Protein AF-A0A4Q5PZG8-F1 (afdb_monomer)

Foldseek 3Di:
DDVQVLVVVCLVCLLVVVNVVNPPQDQQKWKQDPPRDIATDVRVSLQSNLVCVQFVNKDKDWPDWDDDPFKIKTFIKIKGFRHQWRDDPPPDTGGGPRHIDTGHGDIMIIGHDDPPPPD

Secondary structure (DSSP, 8-state):
--HHHHHHHHHHHHHHT-GGG-TT--TTEEEEETTTEEE-HHHHHHHHHHHHHH-TT-EEEEEEEEEETTEEEEEEEEEEE--S-EEETTTEEE----PEEEEEEEEEEEEE-------

Solvent-accessible surface area (backbone atoms only — not comparable to full-atom values): 6788 Å² total; per-residue (Å²): 130,59,69,69,58,49,54,55,51,49,54,50,20,40,56,68,68,48,58,91,75,58,90,75,65,49,90,51,34,32,42,44,46,94,89,80,48,71,30,45,43,68,56,40,53,53,48,42,51,34,53,32,63,11,15,79,64,38,45,77,46,76,82,45,77,48,76,57,93,50,35,36,43,34,28,38,25,41,37,31,37,33,67,33,56,37,68,42,90,99,78,49,76,45,78,47,74,66,45,77,47,73,48,68,74,41,81,35,44,38,38,50,65,76,82,78,78,82,126

pLDDT: mean 77.55, std 14.1, range [35.59, 93.25]

Mean predicted aligned error: 7.86 Å

Radius of gyration: 14.7 Å; Cα contacts (8 Å, |Δi|>4): 214; chains: 1; bounding box: 50×28×34 Å

Sequence (119 aa):
MDKKQIVSNFLKAVESGQLTSVKYLDDNFTMSLPGSIRLGDVQLITFSQMVRASIPDLSFKISEISENGDKVTASISLSGTYQNDFMMPGYLSLEATGQPINIPASSFDFLFLLNISIT

Structure (mmCIF, N/CA/C/O backbone):
data_AF-A0A4Q5PZG8-F1
#
_entry.id   AF-A0A4Q5PZG8-F1
#
loop_
_atom_site.group_PDB
_atom_site.id
_atom_site.type_symbol
_atom_site.label_atom_id
_atom_site.label_alt_id
_atom_site.label_comp_id
_atom_site.label_asym_id
_atom_site.label_entity_id
_atom_site.label_seq_id
_atom_site.pdbx_PDB_ins_code
_atom_site.Cartn_x
_atom_site.Cartn_y
_atom_site.Cartn_z
_atom_site.occupancy
_atom_site.B_iso_or_equiv
_atom_site.auth_seq_id
_atom_site.auth_comp_id
_atom_site.auth_asym_id
_atom_site.auth_atom_id
_atom_site.pdbx_PDB_model_num
ATOM 1 N N . MET A 1 1 ? -14.462 -7.948 13.167 1.00 59.59 1 MET A N 1
ATOM 2 C CA . MET A 1 1 ? -13.010 -7.665 13.237 1.00 59.59 1 MET A CA 1
ATOM 3 C C . MET A 1 1 ? -12.847 -6.154 13.321 1.00 59.59 1 MET A C 1
ATOM 5 O O . MET A 1 1 ? -13.688 -5.468 12.759 1.00 59.59 1 MET A O 1
ATOM 9 N N . ASP A 1 2 ? -11.855 -5.642 14.048 1.00 82.12 2 ASP A N 1
ATOM 10 C CA . ASP A 1 2 ? -11.605 -4.193 14.164 1.00 82.12 2 ASP A CA 1
ATOM 11 C C . ASP A 1 2 ? -11.287 -3.574 12.784 1.00 82.12 2 ASP A C 1
ATOM 13 O O . ASP A 1 2 ? -10.492 -4.148 12.031 1.00 82.12 2 ASP A O 1
ATOM 17 N N . LYS A 1 3 ? -11.913 -2.443 12.416 1.00 79.81 3 LYS A N 1
ATOM 18 C CA . LYS A 1 3 ? -11.787 -1.864 11.058 1.00 79.81 3 LYS A CA 1
ATOM 19 C C . LYS A 1 3 ? -10.362 -1.379 10.786 1.00 79.81 3 LYS A C 1
ATOM 21 O O . LYS A 1 3 ? -9.841 -1.551 9.683 1.00 79.81 3 LYS A O 1
ATOM 26 N N . LYS A 1 4 ? -9.676 -0.870 11.811 1.00 84.19 4 LYS A N 1
ATOM 27 C CA . LYS A 1 4 ? -8.255 -0.491 11.727 1.00 84.19 4 LYS A CA 1
ATOM 28 C C . LYS A 1 4 ? -7.350 -1.707 11.519 1.00 84.19 4 LYS A C 1
ATOM 30 O O . LYS A 1 4 ? -6.402 -1.644 10.729 1.00 84.19 4 LYS A O 1
ATOM 35 N N . GLN A 1 5 ? -7.667 -2.834 12.161 1.00 82.88 5 GLN A N 1
ATOM 36 C CA . GLN A 1 5 ? -6.989 -4.108 11.911 1.00 82.88 5 GLN A CA 1
ATOM 37 C C . GLN A 1 5 ? -7.209 -4.606 10.474 1.00 82.88 5 GLN A C 1
ATOM 39 O O . GLN A 1 5 ? -6.267 -5.126 9.876 1.00 82.88 5 GLN A O 1
ATOM 44 N N . ILE A 1 6 ? -8.404 -4.418 9.895 1.00 80.50 6 ILE A N 1
ATOM 45 C CA . ILE A 1 6 ? -8.673 -4.743 8.482 1.00 80.50 6 ILE A CA 1
ATOM 46 C C . ILE A 1 6 ? -7.745 -3.943 7.562 1.00 80.50 6 ILE A C 1
ATOM 48 O O . ILE A 1 6 ? -7.035 -4.546 6.759 1.00 80.50 6 ILE A O 1
ATOM 52 N N . VAL A 1 7 ? -7.688 -2.616 7.714 1.00 82.12 7 VAL A N 1
ATOM 53 C CA . VAL A 1 7 ? -6.827 -1.749 6.884 1.00 82.12 7 VAL A CA 1
ATOM 54 C C . VAL A 1 7 ? -5.349 -2.113 7.039 1.00 82.12 7 VAL A C 1
ATOM 56 O O . VAL A 1 7 ? -4.628 -2.238 6.051 1.00 82.12 7 VAL A O 1
ATOM 59 N N . SER A 1 8 ? -4.895 -2.364 8.267 1.00 84.56 8 SER A N 1
ATOM 60 C CA . SER A 1 8 ? -3.504 -2.759 8.525 1.00 84.56 8 SER A CA 1
ATOM 61 C C . SER A 1 8 ? -3.156 -4.109 7.889 1.00 84.56 8 SER A C 1
ATOM 63 O O . SER A 1 8 ? -2.072 -4.274 7.330 1.00 84.56 8 SER A O 1
ATOM 65 N N . ASN A 1 9 ? -4.069 -5.081 7.952 1.00 84.50 9 ASN A N 1
ATOM 66 C CA . ASN A 1 9 ? -3.883 -6.389 7.326 1.00 84.50 9 ASN A CA 1
ATOM 67 C C . ASN A 1 9 ? -3.921 -6.296 5.798 1.00 84.50 9 ASN A C 1
ATOM 69 O O . ASN A 1 9 ? -3.134 -6.970 5.140 1.00 84.50 9 ASN A O 1
ATOM 73 N N . PHE A 1 10 ? -4.790 -5.449 5.241 1.00 82.00 10 PHE A N 1
ATOM 74 C CA . PHE A 1 10 ? -4.844 -5.182 3.807 1.00 82.00 10 PHE A CA 1
ATOM 75 C C . PHE A 1 10 ? -3.505 -4.638 3.301 1.00 82.00 10 PHE A C 1
ATOM 77 O O . PHE A 1 10 ? -2.921 -5.228 2.400 1.00 82.00 10 PHE A O 1
ATOM 84 N N . LEU A 1 11 ? -2.953 -3.594 3.928 1.00 84.69 11 LEU A N 1
ATOM 85 C CA . LEU A 1 11 ? -1.668 -3.017 3.508 1.00 84.69 11 LEU A CA 1
ATOM 86 C C . LEU A 1 11 ? -0.520 -4.032 3.581 1.00 84.69 11 LEU A C 1
ATOM 88 O O . LEU A 1 11 ? 0.277 -4.126 2.650 1.00 84.69 11 LEU A O 1
ATOM 92 N N . LYS A 1 12 ? -0.483 -4.863 4.630 1.00 86.81 12 LYS A N 1
ATOM 93 C CA . LYS A 1 12 ? 0.480 -5.974 4.737 1.00 86.81 12 LYS A CA 1
ATOM 94 C C . LYS A 1 12 ? 0.285 -7.035 3.656 1.00 86.81 12 LYS A C 1
ATOM 96 O O . LYS A 1 12 ? 1.256 -7.629 3.192 1.00 86.81 12 LYS A O 1
ATOM 101 N N . ALA A 1 13 ? -0.953 -7.303 3.251 1.00 84.31 13 ALA A N 1
ATOM 102 C CA . ALA A 1 13 ? -1.240 -8.226 2.160 1.00 84.31 13 ALA A CA 1
ATOM 103 C C . ALA A 1 13 ? -0.771 -7.667 0.809 1.00 84.31 13 ALA A C 1
ATOM 105 O O . ALA A 1 13 ? -0.193 -8.415 0.022 1.00 84.31 13 ALA A O 1
ATOM 106 N N . VAL A 1 14 ? -0.939 -6.359 0.566 1.00 84.94 14 VAL A N 1
ATOM 107 C CA . VAL A 1 14 ? -0.369 -5.681 -0.614 1.00 84.94 14 VAL A CA 1
ATOM 108 C C . VAL A 1 14 ? 1.156 -5.802 -0.600 1.00 84.94 14 VAL A C 1
ATOM 110 O O . VAL A 1 14 ? 1.750 -6.240 -1.582 1.00 84.94 14 VAL A O 1
ATOM 113 N N . GLU A 1 15 ? 1.786 -5.469 0.528 1.00 85.94 15 GLU A N 1
ATOM 114 C CA . GLU A 1 15 ? 3.242 -5.524 0.704 1.00 85.94 15 GLU A CA 1
ATOM 115 C C . GLU A 1 15 ? 3.801 -6.942 0.543 1.00 85.94 15 GLU A C 1
ATOM 117 O O . GLU A 1 15 ? 4.861 -7.130 -0.033 1.00 85.94 15 GLU A O 1
ATOM 122 N N . SER A 1 16 ? 3.090 -7.971 0.996 1.00 84.25 16 SER A N 1
ATOM 123 C CA . SER A 1 16 ? 3.527 -9.368 0.846 1.00 84.25 16 SER A CA 1
ATOM 124 C C . SER A 1 16 ? 3.128 -10.006 -0.488 1.00 84.25 16 SER A C 1
ATOM 126 O O . SER A 1 16 ? 3.516 -11.143 -0.757 1.00 84.25 16 SER A O 1
ATOM 128 N N . GLY A 1 17 ? 2.343 -9.315 -1.322 1.00 80.31 17 GLY A N 1
ATOM 129 C CA . GLY A 1 17 ? 1.759 -9.870 -2.548 1.00 80.31 17 GLY A CA 1
ATOM 130 C C . GLY A 1 17 ? 0.687 -10.944 -2.307 1.00 80.31 17 GLY A C 1
ATOM 131 O O . GLY A 1 17 ? 0.226 -11.575 -3.255 1.00 80.31 1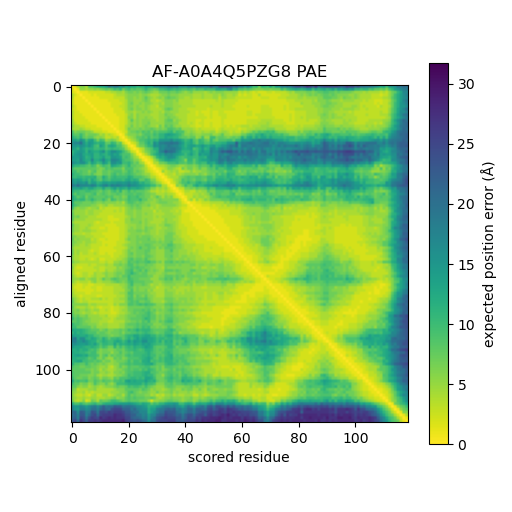7 GLY A O 1
ATOM 132 N N . GLN A 1 18 ? 0.257 -11.157 -1.061 1.00 77.44 18 GLN A N 1
ATOM 133 C CA . GLN A 1 18 ? -0.723 -12.179 -0.675 1.00 77.44 18 GLN A CA 1
ATOM 134 C C . GLN A 1 18 ? -2.146 -11.605 -0.639 1.00 77.44 18 GLN A C 1
ATOM 136 O O . GLN A 1 18 ? -2.862 -11.736 0.347 1.00 77.44 18 GLN A O 1
ATOM 141 N N . LEU A 1 19 ? -2.574 -10.941 -1.713 1.00 69.88 19 LEU A N 1
ATOM 142 C CA . LEU A 1 19 ? -3.872 -10.251 -1.751 1.00 69.88 19 LEU A CA 1
ATOM 143 C C . LEU A 1 19 ? -5.079 -11.200 -1.829 1.00 69.88 19 LEU A C 1
ATOM 145 O O . LEU A 1 19 ? -6.169 -10.846 -1.394 1.00 69.88 19 LEU A O 1
ATOM 149 N N . THR A 1 20 ? -4.886 -12.427 -2.319 1.00 57.78 20 THR A N 1
ATOM 150 C CA . THR A 1 20 ? -5.945 -13.445 -2.456 1.00 57.78 20 THR A CA 1
ATOM 151 C C . THR A 1 20 ? -6.404 -14.050 -1.126 1.00 57.78 20 THR A C 1
ATOM 153 O O . THR A 1 20 ? -7.446 -14.699 -1.079 1.00 57.78 20 THR A O 1
ATOM 156 N N . SER A 1 21 ? -5.656 -13.849 -0.036 1.00 50.66 21 SER A N 1
ATOM 157 C CA . SER A 1 21 ? -5.986 -14.371 1.299 1.00 50.66 21 SER A CA 1
ATOM 158 C C . SER A 1 21 ? -6.823 -13.400 2.145 1.00 50.66 21 SER A C 1
ATOM 160 O O . SER A 1 21 ? -7.278 -13.747 3.239 1.00 50.66 21 SER A O 1
ATOM 162 N N . VAL A 1 22 ? -7.078 -12.193 1.637 1.00 55.38 22 VAL A N 1
ATOM 163 C CA . VAL A 1 22 ? -7.816 -11.133 2.329 1.00 55.38 22 VAL A CA 1
ATOM 164 C C . VAL A 1 22 ? -9.318 -11.326 2.102 1.00 55.38 22 VAL A C 1
ATOM 166 O O . VAL A 1 22 ? -9.936 -10.656 1.285 1.00 55.38 22 VAL A O 1
ATOM 169 N N . LYS A 1 23 ? -9.943 -12.202 2.893 1.00 54.12 23 LYS A N 1
ATOM 170 C CA . LYS A 1 23 ? -11.411 -12.371 3.004 1.00 54.12 23 LYS A CA 1
ATOM 171 C C . LYS A 1 23 ? -12.159 -11.134 3.565 1.00 54.12 23 LYS A C 1
ATOM 173 O O . LYS A 1 23 ? -13.298 -11.260 3.997 1.00 54.12 23 LYS A O 1
ATOM 178 N N . TYR A 1 24 ? -11.499 -9.975 3.653 1.00 54.72 24 TYR A N 1
ATOM 179 C CA . TYR A 1 24 ? -11.952 -8.800 4.416 1.00 54.72 24 TYR A CA 1
ATOM 180 C C . TYR A 1 24 ? -12.535 -7.674 3.560 1.00 54.72 24 TYR A C 1
ATOM 182 O O . TYR A 1 24 ? -13.035 -6.696 4.113 1.00 54.72 24 TYR A O 1
ATOM 190 N N . LEU A 1 25 ? -12.446 -7.795 2.237 1.00 55.84 25 LEU A N 1
ATOM 191 C CA . LEU A 1 25 ? -13.105 -6.891 1.309 1.00 55.84 25 LEU A CA 1
ATOM 192 C C . LEU A 1 25 ? -14.523 -7.431 1.126 1.00 55.84 25 LEU A C 1
ATOM 194 O O . LEU A 1 25 ? -14.766 -8.274 0.274 1.00 55.84 25 LEU A O 1
ATOM 198 N N . ASP A 1 26 ? -15.423 -7.034 2.026 1.00 55.84 26 ASP A N 1
ATOM 199 C CA . ASP A 1 26 ? -16.858 -7.059 1.727 1.00 55.84 26 ASP A CA 1
ATOM 200 C C . ASP A 1 26 ? -17.069 -6.286 0.409 1.00 55.84 26 ASP A C 1
ATOM 202 O O . ASP A 1 26 ? -16.294 -5.359 0.134 1.00 55.84 26 ASP A O 1
ATOM 206 N N . ASP A 1 27 ? -18.095 -6.613 -0.380 1.00 53.78 27 ASP A N 1
ATOM 207 C CA . ASP A 1 27 ? -18.368 -6.026 -1.713 1.00 53.78 27 ASP A CA 1
ATOM 208 C C . ASP A 1 27 ? -18.452 -4.476 -1.677 1.00 53.78 27 ASP A C 1
ATOM 210 O O . ASP A 1 27 ? -18.401 -3.783 -2.691 1.00 53.78 27 ASP A O 1
ATOM 214 N N . ASN A 1 28 ? -18.549 -3.920 -0.467 1.00 59.16 28 ASN A N 1
ATOM 215 C CA . ASN A 1 28 ? -18.692 -2.512 -0.132 1.00 59.16 28 ASN A CA 1
ATOM 216 C C . ASN A 1 28 ? -17.394 -1.791 0.286 1.00 59.16 28 ASN A C 1
ATOM 218 O O . ASN A 1 28 ? -17.448 -0.607 0.645 1.00 59.16 28 ASN A O 1
ATOM 222 N N . PHE A 1 29 ? -16.235 -2.459 0.299 1.00 65.12 29 PHE A N 1
ATOM 223 C CA . PHE A 1 29 ? -14.972 -1.802 0.637 1.00 65.12 29 PHE A CA 1
ATOM 224 C C . PHE A 1 29 ? -14.523 -0.897 -0.508 1.00 65.12 29 PHE A C 1
ATOM 226 O O . PHE A 1 29 ? -14.228 -1.361 -1.609 1.00 65.12 29 PHE A O 1
ATOM 233 N N . THR A 1 30 ? -14.425 0.404 -0.236 1.00 67.12 30 THR A N 1
ATOM 234 C CA . THR A 1 30 ? -13.910 1.366 -1.216 1.00 67.12 30 THR A CA 1
ATOM 235 C C . THR A 1 30 ? -12.724 2.136 -0.664 1.00 67.12 30 THR A C 1
ATOM 237 O O . THR A 1 30 ? -12.725 2.592 0.483 1.00 67.12 30 THR A O 1
ATOM 240 N N . MET A 1 31 ? -11.702 2.295 -1.504 1.00 70.81 31 MET A N 1
ATOM 241 C CA . MET A 1 31 ? -10.564 3.171 -1.236 1.00 70.81 31 MET A CA 1
ATOM 242 C C . MET A 1 31 ? -10.706 4.435 -2.076 1.00 70.81 31 MET A C 1
ATOM 244 O O . MET A 1 31 ? -10.883 4.358 -3.295 1.00 70.81 31 MET A O 1
ATOM 248 N N . SER A 1 32 ? -10.614 5.598 -1.430 1.00 68.44 32 SER A N 1
ATOM 249 C CA . SER A 1 32 ? -10.533 6.876 -2.134 1.00 68.44 32 SER A CA 1
ATOM 250 C C . SER A 1 32 ? -9.070 7.255 -2.332 1.00 68.44 32 SER A C 1
ATOM 252 O O . SER A 1 32 ? -8.358 7.535 -1.367 1.00 68.44 32 SER A O 1
ATOM 254 N N . LEU A 1 33 ? -8.629 7.294 -3.586 1.00 64.88 33 LEU A N 1
ATOM 255 C CA . LEU A 1 33 ? -7.329 7.851 -3.952 1.00 64.88 33 LEU A CA 1
ATOM 256 C C . LEU A 1 33 ? -7.412 9.387 -4.057 1.00 64.88 33 LEU A C 1
ATOM 258 O O . LEU A 1 33 ? -8.502 9.937 -4.277 1.00 64.88 33 LEU A O 1
ATOM 262 N N . PRO A 1 34 ? -6.276 10.100 -3.930 1.00 56.00 34 PRO A N 1
ATOM 263 C CA . PRO A 1 34 ? -6.204 11.524 -4.246 1.00 56.00 34 PRO A CA 1
ATOM 264 C C . PRO A 1 34 ? -6.782 11.805 -5.642 1.00 56.00 34 PRO A C 1
ATOM 266 O O . PRO A 1 34 ? -6.465 11.103 -6.599 1.00 56.00 34 PRO A O 1
ATOM 269 N N . GLY A 1 35 ? -7.654 12.813 -5.760 1.00 58.12 35 GLY A N 1
ATOM 270 C CA . GLY A 1 35 ? -8.346 13.127 -7.021 1.00 58.12 35 GLY A CA 1
ATOM 271 C C . GLY A 1 35 ? -9.744 12.510 -7.185 1.00 58.12 35 GLY A C 1
ATOM 272 O O . GLY A 1 35 ? -10.294 12.555 -8.278 1.00 58.12 35 GLY A O 1
ATOM 273 N N . SER A 1 36 ? -10.355 11.997 -6.109 1.00 54.81 36 SER A N 1
ATOM 274 C CA . SER A 1 36 ? -11.736 11.462 -6.078 1.00 54.81 36 SER A CA 1
ATOM 275 C C . SER A 1 36 ? -11.958 10.140 -6.825 1.00 54.81 36 SER A C 1
ATOM 277 O O . SER A 1 36 ? -13.102 9.763 -7.082 1.00 54.81 36 SER A O 1
ATOM 279 N N . ILE A 1 37 ? -10.891 9.404 -7.145 1.00 62.50 37 ILE A N 1
ATOM 280 C CA . ILE A 1 37 ? -1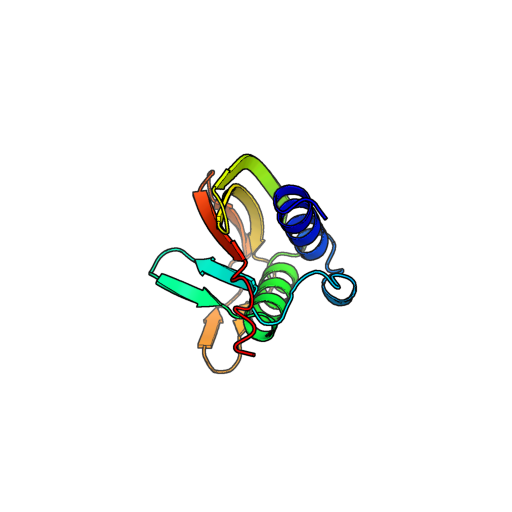1.012 8.056 -7.710 1.00 62.50 37 ILE A CA 1
ATOM 281 C C . ILE A 1 37 ? -11.408 7.103 -6.582 1.00 62.50 37 ILE A C 1
ATOM 283 O O . ILE A 1 37 ? -10.674 6.955 -5.604 1.00 62.50 37 ILE A O 1
ATOM 287 N N . ARG A 1 38 ? -12.567 6.457 -6.724 1.00 67.44 38 ARG A N 1
ATOM 288 C CA . ARG A 1 38 ? -13.027 5.391 -5.830 1.00 67.44 38 ARG A CA 1
ATOM 289 C C . ARG A 1 38 ? -12.803 4.051 -6.506 1.00 67.44 38 ARG A C 1
ATOM 291 O O . ARG A 1 38 ? -13.346 3.818 -7.581 1.00 67.44 38 ARG A O 1
ATOM 298 N N . LEU A 1 39 ? -12.014 3.195 -5.871 1.00 69.25 39 LEU A N 1
ATOM 299 C CA . LEU A 1 39 ? -11.813 1.820 -6.316 1.00 69.25 39 LEU A CA 1
ATOM 300 C C . LEU A 1 39 ? -12.723 0.903 -5.497 1.00 69.25 39 LEU A C 1
ATOM 302 O O . LEU A 1 39 ? -12.645 0.929 -4.267 1.00 69.25 39 LEU A O 1
ATOM 306 N N . GLY A 1 40 ? -13.579 0.135 -6.178 1.00 69.44 40 GLY A N 1
ATOM 307 C CA . GLY A 1 40 ? -14.305 -0.990 -5.576 1.00 69.44 40 GLY A CA 1
ATOM 308 C C . GLY A 1 40 ? -13.383 -2.182 -5.311 1.00 69.44 40 GLY A C 1
ATOM 309 O O . GLY A 1 40 ? -12.207 -2.151 -5.669 1.00 69.44 40 GLY A O 1
ATOM 310 N N . ASP A 1 41 ? -13.918 -3.242 -4.721 1.00 68.75 41 ASP A N 1
ATOM 311 C CA . ASP A 1 41 ? -13.210 -4.463 -4.317 1.00 68.75 41 ASP A CA 1
ATOM 312 C C . ASP A 1 41 ? -12.270 -5.052 -5.397 1.00 68.75 41 ASP A C 1
ATOM 314 O O . ASP A 1 41 ? -11.054 -5.122 -5.196 1.00 68.75 41 ASP A O 1
ATOM 318 N N . VAL A 1 42 ? -12.788 -5.407 -6.576 1.00 70.56 42 VAL A N 1
ATOM 319 C CA . VAL A 1 42 ? -12.024 -6.044 -7.661 1.00 70.56 42 VAL A CA 1
ATOM 320 C C . VAL A 1 42 ? -10.973 -5.086 -8.210 1.00 70.56 42 VAL A C 1
ATOM 322 O O . VAL A 1 42 ? -9.819 -5.461 -8.412 1.00 70.56 42 VAL A O 1
ATOM 325 N N . GLN A 1 43 ? -11.354 -3.824 -8.413 1.00 74.69 43 GLN A N 1
ATOM 326 C CA . GLN A 1 43 ? -10.469 -2.792 -8.956 1.00 74.69 43 GLN A CA 1
ATOM 327 C C . GLN A 1 43 ? -9.333 -2.475 -7.990 1.00 74.69 43 GLN A C 1
ATOM 329 O O . GLN A 1 43 ? -8.203 -2.270 -8.426 1.00 74.69 43 GLN A O 1
ATOM 334 N N . LEU A 1 44 ? -9.615 -2.471 -6.689 1.00 76.31 44 LEU A N 1
ATOM 335 C CA . LEU A 1 44 ? -8.627 -2.257 -5.649 1.00 76.31 44 LEU A CA 1
ATOM 336 C C . LEU A 1 44 ? -7.642 -3.423 -5.580 1.00 76.31 44 LEU A C 1
ATOM 338 O O . LEU A 1 44 ? -6.439 -3.181 -5.541 1.00 76.31 44 LEU A O 1
ATOM 342 N N . ILE A 1 45 ? -8.118 -4.672 -5.623 1.00 78.06 45 ILE A N 1
ATOM 343 C CA . ILE A 1 45 ? -7.239 -5.851 -5.638 1.00 78.06 45 ILE A CA 1
ATOM 344 C C . ILE A 1 45 ? -6.339 -5.821 -6.874 1.00 78.06 45 ILE A C 1
ATOM 346 O O . ILE A 1 45 ? -5.122 -5.957 -6.740 1.00 78.06 45 ILE A O 1
ATOM 350 N N . THR A 1 46 ? -6.908 -5.610 -8.064 1.00 79.31 46 THR A N 1
ATOM 351 C CA . THR A 1 46 ? -6.131 -5.525 -9.308 1.00 79.31 46 THR A CA 1
ATOM 352 C C . THR A 1 46 ? -5.128 -4.379 -9.245 1.00 79.31 46 THR A C 1
ATOM 354 O O . THR A 1 46 ? -3.954 -4.584 -9.535 1.00 79.31 46 THR A O 1
ATOM 357 N N . PHE A 1 47 ? -5.547 -3.192 -8.805 1.00 81.38 47 PHE A N 1
ATOM 358 C CA . PHE A 1 47 ? -4.655 -2.048 -8.641 1.00 81.38 47 PHE A CA 1
ATOM 359 C C . PHE A 1 47 ? -3.500 -2.372 -7.689 1.00 81.38 47 PHE A C 1
ATOM 361 O O . PHE A 1 47 ? -2.340 -2.183 -8.041 1.00 81.38 47 PHE A O 1
ATOM 368 N N . SER A 1 48 ? -3.788 -2.930 -6.514 1.00 84.44 48 SER A N 1
ATOM 369 C CA . SER A 1 48 ? -2.773 -3.314 -5.534 1.00 84.44 48 SER A CA 1
ATOM 370 C C . SER A 1 48 ? -1.805 -4.380 -6.054 1.00 84.44 48 SER A C 1
ATOM 372 O O . SER A 1 48 ? -0.609 -4.295 -5.774 1.00 84.44 48 SER A O 1
ATOM 374 N N . GLN A 1 49 ? -2.287 -5.351 -6.834 1.00 85.94 49 GLN A N 1
ATOM 375 C CA . GLN A 1 49 ? -1.436 -6.342 -7.501 1.00 85.94 49 GLN A CA 1
ATOM 376 C C . GLN A 1 49 ? -0.504 -5.682 -8.518 1.00 85.94 49 GLN A C 1
ATOM 378 O O . GLN A 1 49 ? 0.691 -5.973 -8.513 1.00 85.94 49 GLN A O 1
ATOM 383 N N . MET A 1 50 ? -1.019 -4.763 -9.340 1.00 86.06 50 MET A N 1
ATOM 384 C CA . MET A 1 50 ? -0.209 -4.047 -10.329 1.00 86.06 50 MET A CA 1
ATOM 385 C C . MET A 1 50 ? 0.822 -3.135 -9.665 1.00 86.06 50 MET A C 1
ATOM 387 O O . MET A 1 50 ? 1.984 -3.156 -10.058 1.00 86.06 50 MET A O 1
ATOM 391 N N . VAL A 1 51 ? 0.444 -2.407 -8.608 1.00 86.06 51 VAL A N 1
ATOM 392 C CA . VAL A 1 51 ? 1.380 -1.579 -7.829 1.00 86.06 51 VAL A CA 1
ATOM 393 C C . VAL A 1 51 ? 2.503 -2.445 -7.252 1.00 86.06 51 VAL A C 1
ATOM 395 O O . VAL A 1 51 ? 3.679 -2.118 -7.415 1.00 86.06 51 VAL A O 1
ATOM 398 N N . ARG A 1 52 ? 2.177 -3.588 -6.639 1.00 89.44 52 ARG A N 1
ATOM 399 C CA . ARG A 1 52 ? 3.197 -4.497 -6.098 1.00 89.44 52 ARG A CA 1
ATOM 400 C C . ARG A 1 52 ? 4.080 -5.107 -7.188 1.00 89.44 52 ARG A C 1
ATOM 402 O O . ARG A 1 52 ? 5.282 -5.233 -6.981 1.00 89.44 52 ARG A O 1
ATOM 409 N N . ALA A 1 53 ? 3.512 -5.475 -8.333 1.00 89.00 53 ALA A N 1
ATOM 410 C CA . ALA A 1 53 ? 4.280 -5.994 -9.462 1.00 89.00 53 ALA A CA 1
ATOM 411 C C . ALA A 1 53 ? 5.244 -4.936 -10.018 1.00 89.00 53 ALA A C 1
ATOM 413 O O . ALA A 1 53 ? 6.396 -5.251 -10.309 1.00 89.00 53 ALA A O 1
ATOM 414 N N . SER A 1 54 ? 4.801 -3.678 -10.098 1.00 90.19 54 SER A N 1
ATOM 415 C CA . SER A 1 54 ? 5.629 -2.559 -10.548 1.00 90.19 54 SER A CA 1
ATOM 416 C C . SER A 1 54 ? 6.745 -2.171 -9.579 1.00 90.19 54 SER A C 1
ATOM 418 O O . SER A 1 54 ? 7.803 -1.705 -10.003 1.00 90.19 54 SER A O 1
ATOM 420 N N . ILE A 1 55 ? 6.518 -2.359 -8.278 1.00 92.50 55 ILE A N 1
ATOM 421 C CA . ILE A 1 55 ? 7.419 -1.946 -7.198 1.00 92.50 55 ILE A CA 1
ATOM 422 C C . ILE A 1 55 ? 7.645 -3.164 -6.277 1.00 92.50 55 ILE A C 1
ATOM 424 O O . ILE A 1 55 ? 6.990 -3.297 -5.238 1.00 92.50 55 ILE A O 1
ATOM 428 N N . PRO A 1 56 ? 8.536 -4.106 -6.647 1.00 91.00 56 PRO A N 1
ATOM 429 C CA . PRO A 1 56 ? 8.722 -5.365 -5.914 1.00 91.00 56 PRO A CA 1
ATOM 430 C C . PRO A 1 56 ? 9.252 -5.198 -4.484 1.00 91.00 56 PRO A C 1
ATOM 432 O O . PRO A 1 56 ? 9.065 -6.075 -3.643 1.00 91.00 56 PRO A O 1
ATOM 435 N N . ASP A 1 57 ? 9.914 -4.081 -4.202 1.00 92.19 57 ASP A N 1
ATOM 436 C CA . ASP A 1 57 ? 10.441 -3.668 -2.899 1.00 92.19 57 ASP A CA 1
ATOM 437 C C . ASP A 1 57 ? 9.524 -2.654 -2.188 1.00 92.19 57 ASP A C 1
ATOM 439 O O . ASP A 1 57 ? 9.953 -1.981 -1.251 1.00 92.19 57 ASP A O 1
ATOM 443 N N . LEU A 1 58 ? 8.260 -2.543 -2.620 1.00 90.88 58 LEU A N 1
ATOM 444 C CA . LEU A 1 58 ? 7.261 -1.668 -2.007 1.00 90.88 58 LEU A CA 1
ATOM 445 C C . LEU A 1 58 ? 7.153 -1.946 -0.510 1.00 90.88 58 LEU A C 1
ATOM 447 O O . LEU A 1 58 ? 6.989 -3.099 -0.110 1.00 90.88 58 LEU A O 1
ATOM 451 N N . SER A 1 59 ? 7.159 -0.884 0.286 1.00 90.94 59 SER A N 1
ATOM 452 C CA . SER A 1 59 ? 6.902 -0.929 1.718 1.00 90.94 59 SER A CA 1
ATOM 453 C C . SER A 1 59 ? 5.962 0.193 2.133 1.00 90.94 59 SER A C 1
ATOM 455 O O . SER A 1 59 ? 6.045 1.316 1.624 1.00 90.94 59 SER A O 1
ATOM 457 N N . PHE A 1 60 ? 5.064 -0.121 3.065 1.00 89.25 60 PHE A N 1
ATOM 458 C CA . PHE A 1 60 ? 4.127 0.831 3.644 1.00 89.25 60 PHE A CA 1
ATOM 459 C C . PHE A 1 60 ? 4.465 1.088 5.105 1.00 89.25 60 PHE A C 1
ATOM 461 O O . PHE A 1 60 ? 4.739 0.175 5.882 1.00 89.25 60 PHE A O 1
ATOM 468 N N . LYS A 1 61 ? 4.343 2.345 5.522 1.00 89.56 61 LYS A N 1
ATOM 469 C CA . LYS A 1 61 ? 4.407 2.724 6.931 1.00 89.56 61 LYS A CA 1
ATOM 470 C C . LYS A 1 61 ? 3.180 3.544 7.288 1.00 89.56 61 LYS A C 1
ATOM 472 O O . LYS A 1 61 ? 2.948 4.606 6.718 1.00 89.56 61 LYS A O 1
ATOM 477 N N . ILE A 1 62 ? 2.417 3.035 8.249 1.00 89.12 62 ILE A N 1
ATOM 478 C CA . ILE A 1 62 ? 1.261 3.721 8.823 1.00 89.12 62 ILE A CA 1
ATOM 479 C C . ILE A 1 62 ? 1.779 4.599 9.963 1.00 89.12 62 ILE A C 1
ATOM 481 O O . ILE A 1 62 ? 2.319 4.082 10.942 1.00 89.12 62 ILE A O 1
ATOM 485 N N . SER A 1 63 ? 1.657 5.916 9.831 1.00 88.31 63 SER A N 1
ATOM 486 C CA . SER A 1 63 ? 2.004 6.872 10.892 1.00 88.31 63 SER A CA 1
ATOM 487 C C . SER A 1 63 ? 0.838 7.127 11.838 1.00 88.31 63 SER A C 1
ATOM 489 O O . SER A 1 63 ? 1.049 7.313 13.032 1.00 88.31 63 SER A O 1
ATOM 491 N N . GLU A 1 64 ? -0.386 7.103 11.316 1.00 89.38 64 GLU A N 1
ATOM 492 C CA . GLU A 1 64 ? -1.606 7.315 12.087 1.00 89.38 64 GLU A CA 1
ATOM 493 C C . GLU A 1 64 ? -2.751 6.518 11.470 1.00 89.38 64 GLU A C 1
ATOM 495 O O . GLU A 1 64 ? -2.84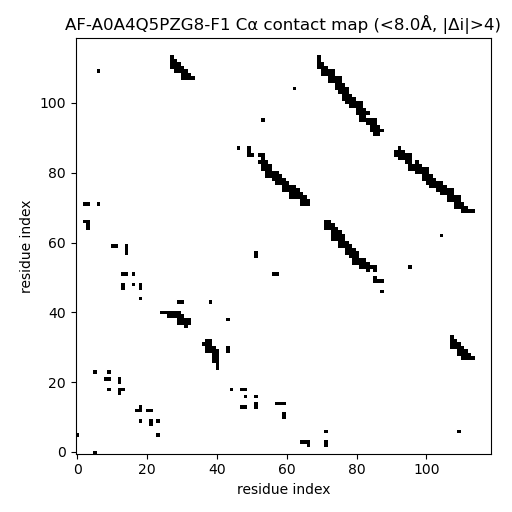0 6.382 10.249 1.00 89.38 64 GLU A O 1
ATOM 500 N N . ILE A 1 65 ? -3.637 5.994 12.311 1.00 90.19 65 ILE A N 1
ATOM 501 C CA . ILE A 1 65 ? -4.875 5.364 11.871 1.00 90.19 65 ILE A CA 1
ATOM 502 C C . ILE A 1 65 ? -6.002 5.762 12.817 1.00 90.19 65 ILE A C 1
ATOM 504 O O . ILE A 1 65 ? -5.926 5.555 14.029 1.00 90.19 65 ILE A O 1
ATOM 508 N N . SER A 1 66 ? -7.050 6.348 12.254 1.00 89.62 66 SER A N 1
ATOM 509 C CA . SER A 1 66 ? -8.237 6.778 12.984 1.00 89.62 66 SER A CA 1
ATOM 510 C C . SER A 1 66 ? -9.477 6.136 12.384 1.00 89.62 66 SER A C 1
ATOM 512 O O . SER A 1 66 ? -9.540 5.847 11.191 1.00 89.62 66 SER A O 1
ATOM 514 N N . GLU A 1 67 ? -10.460 5.883 13.237 1.00 89.19 67 GLU A N 1
ATOM 515 C CA . GLU A 1 67 ? -11.752 5.335 12.849 1.00 89.19 67 GLU A CA 1
ATOM 516 C C . GLU A 1 67 ? -12.837 6.305 13.300 1.00 89.19 67 GLU A C 1
ATOM 518 O O . GLU A 1 67 ? -12.854 6.741 14.452 1.00 89.19 67 GLU A O 1
ATOM 523 N N . ASN A 1 68 ? -13.731 6.647 12.380 1.00 85.44 68 ASN A N 1
ATOM 524 C CA . ASN A 1 68 ? -14.902 7.466 12.635 1.00 85.44 68 ASN A CA 1
ATOM 525 C C . ASN A 1 68 ? -16.109 6.827 11.940 1.00 85.44 68 ASN A C 1
ATOM 527 O O . ASN A 1 68 ? -16.296 6.966 10.729 1.00 85.44 68 ASN A O 1
ATOM 531 N N . GLY A 1 69 ? -16.900 6.082 12.717 1.00 85.25 69 GLY A N 1
ATOM 532 C CA . GLY A 1 69 ? -18.057 5.340 12.222 1.00 85.25 69 GLY A CA 1
ATOM 533 C C . GLY A 1 69 ? -17.661 4.322 11.154 1.00 85.25 69 GLY A C 1
ATOM 534 O O . GLY A 1 69 ? -16.997 3.326 11.434 1.00 85.25 69 GLY A O 1
ATOM 535 N N . ASP A 1 70 ? -18.066 4.583 9.915 1.00 82.62 70 ASP A N 1
ATOM 536 C CA . ASP A 1 70 ? -17.825 3.722 8.751 1.00 82.62 70 ASP A CA 1
ATOM 537 C C . ASP A 1 70 ? -16.595 4.098 7.933 1.00 82.62 70 ASP A C 1
ATOM 539 O O . ASP A 1 70 ? -16.308 3.490 6.904 1.00 82.62 70 ASP A O 1
ATOM 543 N N . LYS A 1 71 ? -15.829 5.075 8.410 1.00 83.31 71 LYS A N 1
ATOM 544 C CA . LYS A 1 71 ? -14.630 5.559 7.748 1.00 83.31 71 LYS A CA 1
ATOM 545 C C . LYS A 1 71 ? -13.402 5.273 8.598 1.00 83.31 71 LYS A C 1
ATOM 547 O O . LYS A 1 71 ? -13.344 5.650 9.766 1.00 83.31 71 LYS A O 1
ATOM 552 N N . VAL A 1 72 ? -12.397 4.662 7.986 1.00 86.12 72 VAL A N 1
ATOM 553 C CA . VAL A 1 72 ? -11.042 4.582 8.530 1.00 86.12 72 VAL A CA 1
ATOM 554 C C . VAL A 1 72 ? -10.153 5.497 7.706 1.00 86.12 72 VAL A C 1
ATOM 556 O O . VAL A 1 72 ? -10.043 5.325 6.496 1.00 86.12 72 VAL A O 1
ATOM 559 N N . THR A 1 73 ? -9.508 6.458 8.356 1.00 88.06 73 THR A N 1
ATOM 560 C CA . THR A 1 73 ? -8.484 7.292 7.722 1.00 88.06 73 THR A CA 1
ATOM 561 C C . THR A 1 73 ? -7.126 6.830 8.217 1.00 88.06 73 THR A C 1
ATOM 563 O O . THR A 1 73 ? -6.858 6.845 9.421 1.00 88.06 73 THR A O 1
ATOM 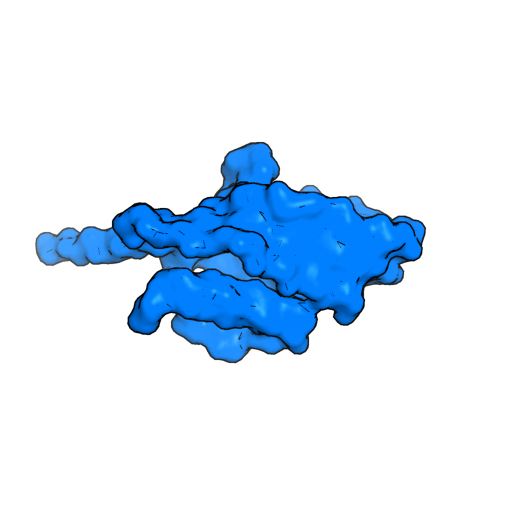566 N N . ALA A 1 74 ? -6.263 6.425 7.290 1.00 86.94 74 ALA A N 1
ATOM 567 C CA . ALA A 1 74 ? -4.886 6.064 7.590 1.00 86.94 74 ALA A CA 1
ATOM 568 C C . ALA A 1 74 ? -3.931 7.053 6.924 1.00 86.94 74 ALA A C 1
ATOM 570 O O . ALA A 1 74 ? -4.020 7.314 5.724 1.00 86.94 74 ALA A O 1
ATOM 571 N N . SER A 1 75 ? -3.000 7.582 7.707 1.00 89.12 75 SER A N 1
ATOM 572 C CA . SER A 1 75 ? -1.856 8.324 7.199 1.00 89.12 75 SER A CA 1
ATOM 573 C C . SER A 1 75 ? -0.763 7.318 6.852 1.00 89.12 75 SER A C 1
ATOM 575 O O . SER A 1 75 ? -0.250 6.618 7.732 1.00 89.12 75 SER A O 1
ATOM 577 N N . ILE A 1 76 ? -0.472 7.186 5.559 1.00 87.94 76 ILE A N 1
ATOM 578 C CA . ILE A 1 76 ? 0.419 6.159 5.016 1.00 87.94 76 ILE A CA 1
ATOM 579 C C . ILE A 1 76 ? 1.523 6.844 4.219 1.00 87.94 76 ILE A C 1
ATOM 581 O O . ILE A 1 76 ? 1.249 7.639 3.320 1.00 87.94 76 ILE A O 1
ATOM 585 N N . SER A 1 77 ? 2.772 6.513 4.524 1.00 89.06 77 SER A N 1
ATOM 586 C CA . SER A 1 77 ? 3.905 6.746 3.625 1.00 89.06 77 SER A CA 1
ATOM 587 C C . SER A 1 77 ? 4.250 5.455 2.895 1.00 89.06 77 SER A C 1
ATOM 589 O O . SER A 1 77 ? 4.180 4.379 3.498 1.00 89.06 77 SER A O 1
ATOM 591 N N . LEU A 1 78 ? 4.662 5.562 1.635 1.00 89.44 78 LEU A N 1
ATOM 592 C CA . LEU A 1 78 ? 5.130 4.421 0.850 1.00 89.44 78 LEU A CA 1
ATOM 593 C C . LEU A 1 78 ? 6.498 4.702 0.242 1.00 89.44 78 LEU A C 1
ATOM 595 O O . LEU A 1 78 ? 6.800 5.822 -0.175 1.00 89.44 78 LEU A O 1
ATOM 599 N N . SER A 1 79 ? 7.304 3.656 0.170 1.00 92.31 79 SER A N 1
ATOM 600 C CA . SER A 1 79 ? 8.622 3.686 -0.452 1.00 92.31 79 SER A CA 1
ATOM 601 C C . SER A 1 79 ? 8.841 2.440 -1.292 1.00 92.31 79 SER A C 1
ATOM 603 O O . SER A 1 79 ? 8.282 1.389 -0.990 1.00 92.31 79 SER A O 1
ATOM 605 N N . GLY A 1 80 ? 9.685 2.548 -2.305 1.00 91.81 80 GLY A N 1
ATOM 606 C CA . GLY A 1 80 ? 10.137 1.423 -3.117 1.00 91.81 80 GLY A CA 1
ATOM 607 C C . GLY A 1 80 ? 10.855 1.920 -4.362 1.00 91.81 80 GLY A C 1
ATOM 608 O O . GLY A 1 80 ? 11.133 3.110 -4.490 1.00 91.81 80 GLY A O 1
ATOM 609 N N . THR A 1 81 ? 11.120 1.028 -5.297 1.00 93.25 81 THR A N 1
ATOM 610 C CA . THR A 1 81 ? 11.770 1.310 -6.573 1.00 93.25 81 THR A CA 1
ATOM 611 C C . THR A 1 81 ? 10.837 0.893 -7.698 1.00 93.25 81 THR A C 1
ATOM 613 O O . THR A 1 81 ? 10.373 -0.245 -7.738 1.00 93.25 81 THR A O 1
ATOM 616 N N . TYR A 1 82 ? 10.551 1.801 -8.630 1.00 90.75 82 TYR A N 1
ATOM 617 C CA . TYR A 1 82 ? 9.644 1.512 -9.741 1.00 90.75 82 TYR A CA 1
ATOM 618 C C . TYR A 1 82 ? 10.369 0.716 -10.840 1.00 90.75 82 TYR A C 1
ATOM 620 O O . TYR A 1 82 ? 10.911 1.289 -11.785 1.00 90.75 82 TYR A O 1
ATOM 628 N N . GLN A 1 83 ? 10.454 -0.603 -10.649 1.00 91.50 83 GLN A N 1
ATOM 629 C CA . GLN A 1 83 ? 11.315 -1.514 -11.415 1.00 91.50 83 GLN A CA 1
ATOM 630 C C . GLN A 1 83 ? 10.642 -2.119 -12.648 1.00 91.50 83 GLN A C 1
ATOM 632 O O . GLN A 1 83 ? 11.337 -2.411 -13.616 1.00 91.50 83 GLN A O 1
ATOM 637 N N . ASN A 1 84 ? 9.322 -2.318 -12.61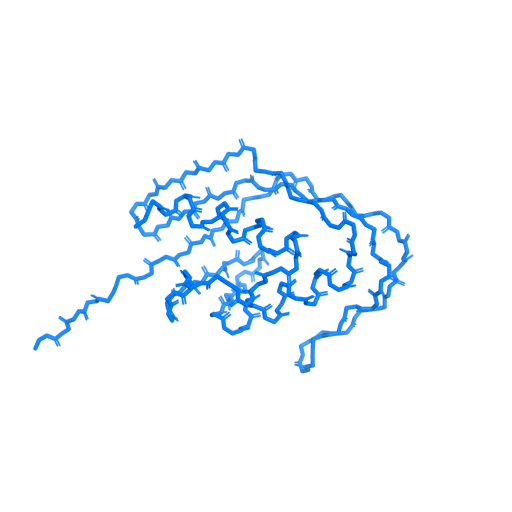5 1.00 90.69 84 ASN A N 1
ATOM 638 C CA . ASN A 1 84 ? 8.573 -2.937 -13.711 1.00 90.69 84 ASN A CA 1
ATOM 639 C C . ASN A 1 84 ? 7.435 -2.031 -14.169 1.00 90.69 84 ASN A C 1
ATOM 641 O O . ASN A 1 84 ? 6.910 -1.258 -13.371 1.00 90.69 84 ASN A O 1
ATOM 645 N N . ASP A 1 85 ? 7.042 -2.159 -15.434 1.00 89.56 85 ASP A N 1
ATOM 646 C CA . ASP A 1 85 ? 5.959 -1.368 -16.012 1.00 89.56 85 ASP A CA 1
ATOM 647 C C . ASP A 1 85 ? 4.664 -1.552 -15.216 1.00 89.56 85 ASP A C 1
ATOM 649 O O . ASP A 1 85 ? 4.259 -2.670 -14.877 1.00 89.56 85 ASP A O 1
ATOM 653 N N . PHE A 1 86 ? 3.986 -0.445 -14.936 1.00 85.25 86 PHE A N 1
ATOM 654 C CA . PHE A 1 86 ? 2.639 -0.475 -14.395 1.00 85.25 86 PHE A CA 1
ATOM 655 C C . PHE A 1 86 ? 1.652 -0.574 -15.555 1.00 85.25 86 PHE A C 1
ATOM 657 O O . PHE A 1 86 ? 1.488 0.370 -16.328 1.00 85.25 86 PHE A O 1
ATOM 664 N N . MET A 1 87 ? 0.959 -1.706 -15.659 1.00 83.75 87 MET A N 1
ATOM 665 C CA . MET A 1 87 ? -0.056 -1.932 -16.686 1.00 83.75 87 MET A CA 1
ATOM 666 C C . MET A 1 87 ? -1.412 -2.217 -16.049 1.00 83.75 87 MET A C 1
ATOM 668 O O . MET A 1 87 ? -1.645 -3.290 -15.500 1.00 83.75 87 MET A O 1
ATOM 672 N N . MET A 1 88 ? -2.341 -1.272 -16.177 1.00 77.88 88 MET A N 1
ATOM 673 C CA . MET A 1 88 ? -3.749 -1.451 -15.837 1.00 77.88 88 MET A CA 1
ATOM 674 C C . MET A 1 88 ? -4.584 -1.368 -17.125 1.00 77.88 88 MET A C 1
ATOM 676 O O . MET A 1 88 ? -4.872 -0.262 -17.600 1.00 77.88 88 MET A O 1
ATOM 680 N N . PRO A 1 89 ? -4.961 -2.517 -17.725 1.00 73.25 89 PRO A N 1
ATOM 681 C CA . PRO A 1 89 ? -5.664 -2.556 -19.004 1.00 73.25 89 PRO A CA 1
ATOM 682 C C . PRO A 1 89 ? -6.928 -1.690 -19.003 1.00 73.25 89 PRO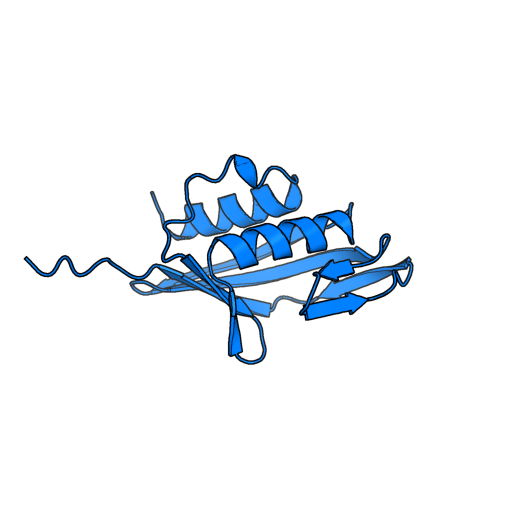 A C 1
ATOM 684 O O . PRO A 1 89 ? -7.774 -1.824 -18.125 1.00 73.25 89 PRO A O 1
ATOM 687 N N . GLY A 1 90 ? -7.052 -0.799 -19.990 1.00 71.19 90 GLY A N 1
ATOM 688 C CA . GLY A 1 90 ? -8.195 0.113 -20.119 1.00 71.19 90 GLY A CA 1
ATOM 689 C C . GLY A 1 90 ? -8.150 1.364 -19.231 1.00 71.19 90 GLY A C 1
ATOM 690 O O . GLY A 1 90 ? -9.050 2.191 -19.342 1.00 71.19 90 GLY A O 1
ATOM 691 N N . TYR A 1 91 ? -7.115 1.532 -18.399 1.00 69.06 91 TYR A N 1
ATOM 692 C CA . TYR A 1 91 ? -6.969 2.688 -17.507 1.00 69.06 91 TYR A CA 1
ATOM 693 C C . TYR A 1 91 ? -5.658 3.437 -17.731 1.00 69.06 91 TYR A C 1
ATOM 695 O O . TYR A 1 91 ? -5.673 4.620 -18.063 1.00 69.06 91 TYR A O 1
ATOM 703 N N . LEU A 1 92 ? -4.524 2.767 -17.514 1.00 71.69 92 LEU A N 1
ATOM 704 C CA . LEU A 1 92 ? -3.222 3.421 -17.459 1.00 71.69 92 LEU A CA 1
ATOM 705 C C . LEU A 1 92 ? -2.100 2.429 -17.765 1.00 71.69 92 LEU A C 1
ATOM 707 O O . LEU A 1 92 ? -2.086 1.320 -17.236 1.00 71.69 92 LEU A O 1
ATOM 711 N N . SER A 1 93 ? -1.145 2.857 -18.586 1.00 84.06 93 SER A N 1
ATOM 712 C CA . SER A 1 93 ? 0.124 2.165 -18.799 1.00 84.06 93 SER A CA 1
ATOM 713 C C . SER A 1 93 ? 1.244 3.159 -18.542 1.00 84.06 93 SER A C 1
ATOM 715 O O . SER A 1 93 ? 1.270 4.222 -19.162 1.00 84.06 93 SER A O 1
ATOM 717 N N . LEU A 1 94 ? 2.136 2.836 -17.617 1.00 84.81 94 LEU A N 1
ATOM 718 C CA . LEU A 1 94 ? 3.318 3.629 -17.311 1.00 84.81 94 LEU A CA 1
ATOM 719 C C . LEU A 1 94 ? 4.540 2.727 -17.447 1.00 84.81 94 LEU A C 1
ATOM 721 O O . LEU A 1 94 ? 4.549 1.611 -16.935 1.00 84.81 94 LEU A O 1
ATOM 725 N N . GLU A 1 95 ? 5.575 3.226 -18.107 1.00 88.38 95 GLU A N 1
ATOM 726 C CA . GLU A 1 95 ? 6.858 2.530 -18.191 1.00 88.38 95 GLU A CA 1
ATOM 727 C C . GLU A 1 95 ? 7.603 2.629 -16.858 1.00 88.38 95 GLU A C 1
ATOM 729 O O . GLU A 1 95 ? 7.489 3.634 -16.143 1.00 88.38 95 GLU A O 1
ATOM 734 N N . ALA A 1 96 ? 8.362 1.591 -16.520 1.00 89.81 96 ALA A N 1
ATOM 735 C CA . ALA A 1 96 ? 9.252 1.587 -15.373 1.00 89.81 96 ALA A CA 1
ATOM 736 C C . ALA A 1 96 ? 10.309 2.682 -15.521 1.00 89.81 96 ALA A C 1
ATOM 738 O O . ALA A 1 96 ? 11.019 2.761 -16.523 1.00 89.81 96 ALA A O 1
ATOM 739 N N . THR A 1 97 ? 10.471 3.509 -14.492 1.00 88.31 97 THR A N 1
ATOM 740 C CA . THR A 1 97 ? 11.511 4.550 -14.499 1.00 88.31 97 THR A CA 1
ATOM 741 C C . THR A 1 97 ? 12.819 4.078 -13.866 1.00 88.31 97 THR A C 1
ATOM 743 O O . THR A 1 97 ? 13.842 4.756 -13.986 1.00 88.31 97 THR A O 1
ATOM 746 N N . GLY A 1 98 ? 12.793 2.962 -13.131 1.00 87.75 98 GLY A N 1
ATOM 747 C CA . GLY A 1 98 ? 13.899 2.490 -12.296 1.00 87.75 98 GLY A CA 1
ATOM 748 C C . GLY A 1 98 ? 14.228 3.420 -11.124 1.00 87.75 98 GLY A C 1
ATOM 749 O O . GLY A 1 98 ? 15.206 3.189 -10.417 1.00 87.75 98 GLY A O 1
ATOM 750 N N . GLN A 1 99 ? 13.449 4.487 -10.919 1.00 89.69 99 GLN A N 1
ATOM 751 C CA . GLN A 1 99 ? 13.718 5.482 -9.888 1.00 89.69 99 GLN A CA 1
ATOM 752 C C . GLN A 1 99 ? 13.123 5.057 -8.542 1.00 89.69 99 GLN A C 1
ATOM 754 O O . GLN A 1 99 ? 12.047 4.444 -8.501 1.00 89.69 99 GLN A O 1
ATOM 759 N N . PRO A 1 100 ? 13.784 5.418 -7.428 1.00 90.00 100 PRO A N 1
ATOM 760 C CA . PRO A 1 100 ? 13.187 5.277 -6.116 1.00 90.00 100 PRO A CA 1
ATOM 761 C C . PRO A 1 100 ? 11.983 6.212 -5.997 1.00 90.00 100 PRO A C 1
ATOM 763 O O . PRO A 1 100 ? 12.046 7.398 -6.328 1.00 90.00 100 PRO A O 1
ATOM 766 N N . ILE A 1 101 ? 10.888 5.673 -5.482 1.00 86.62 101 ILE A N 1
ATOM 767 C CA . ILE A 1 101 ? 9.710 6.422 -5.080 1.00 86.62 101 ILE A CA 1
ATOM 768 C C . ILE A 1 101 ? 9.695 6.547 -3.560 1.00 86.62 101 ILE A C 1
ATOM 770 O O . ILE A 1 101 ? 9.961 5.599 -2.819 1.00 86.62 101 ILE A O 1
ATOM 774 N N . ASN A 1 102 ? 9.367 7.742 -3.090 1.00 89.19 102 ASN A N 1
ATOM 775 C CA . ASN A 1 102 ? 9.096 8.006 -1.689 1.00 89.19 102 ASN A CA 1
ATOM 776 C C . ASN A 1 102 ? 7.933 8.984 -1.638 1.00 89.19 102 ASN A C 1
ATOM 778 O O . ASN A 1 102 ? 8.102 10.171 -1.925 1.00 89.19 102 ASN A O 1
ATOM 782 N N . ILE A 1 103 ? 6.745 8.467 -1.339 1.00 84.12 103 ILE A N 1
ATOM 783 C CA . ILE A 1 103 ? 5.572 9.309 -1.147 1.00 84.12 103 ILE A CA 1
ATOM 784 C C . ILE A 1 103 ? 5.448 9.549 0.358 1.00 84.12 103 ILE A C 1
ATOM 786 O O . ILE A 1 103 ? 5.275 8.589 1.122 1.00 84.12 103 ILE A O 1
ATOM 790 N N . PRO A 1 104 ? 5.561 10.817 0.799 1.00 85.06 104 PRO A N 1
ATOM 791 C CA . PRO A 1 104 ? 5.448 11.160 2.205 1.00 85.06 104 PRO A CA 1
ATOM 792 C C . PRO A 1 104 ? 4.050 10.827 2.728 1.00 85.06 104 PRO A C 1
ATOM 794 O O . PRO A 1 104 ? 3.110 10.616 1.957 1.00 85.06 104 PRO A O 1
ATOM 797 N N . ALA A 1 105 ? 3.929 10.798 4.056 1.00 83.75 105 ALA A N 1
ATOM 798 C CA . ALA A 1 105 ? 2.694 10.458 4.746 1.00 83.75 105 ALA A CA 1
ATOM 799 C C . ALA A 1 105 ? 1.500 11.228 4.160 1.00 83.75 105 ALA A C 1
ATOM 801 O O . ALA A 1 105 ? 1.408 12.450 4.272 1.00 83.75 105 ALA A O 1
ATOM 802 N N . SER A 1 106 ? 0.615 10.486 3.501 1.00 81.12 106 SER A N 1
ATOM 803 C CA . SER A 1 106 ? -0.583 10.994 2.844 1.00 81.12 106 SER A CA 1
ATOM 804 C C . SER A 1 106 ? -1.799 10.313 3.455 1.00 81.12 106 SER A C 1
ATOM 806 O O . SER A 1 106 ? -1.744 9.136 3.813 1.00 81.12 106 SER A O 1
ATOM 808 N N . SER A 1 107 ? -2.889 11.058 3.616 1.00 80.94 107 SER A N 1
ATOM 809 C CA . SER A 1 107 ? -4.117 10.524 4.204 1.00 80.94 107 SER A CA 1
ATOM 810 C C . SER A 1 107 ? -4.931 9.774 3.158 1.00 80.94 107 SER A C 1
ATOM 812 O O . SER A 1 107 ? -5.301 10.341 2.130 1.00 80.94 107 SER A O 1
ATOM 814 N N . PHE A 1 108 ? -5.231 8.513 3.449 1.00 79.94 108 PHE A N 1
ATOM 815 C CA . PHE A 1 108 ? -6.094 7.657 2.647 1.00 79.94 108 PHE A CA 1
ATOM 816 C C . PHE A 1 108 ? -7.350 7.310 3.429 1.00 79.94 108 PHE A C 1
ATOM 818 O O . PHE A 1 108 ? -7.282 6.909 4.594 1.00 79.94 108 PHE A O 1
ATOM 825 N N . ASP A 1 109 ? -8.489 7.443 2.758 1.00 81.88 109 ASP A N 1
ATOM 826 C CA . ASP A 1 109 ? -9.792 7.131 3.321 1.00 81.88 109 ASP A CA 1
ATOM 827 C C . ASP A 1 109 ? -10.273 5.7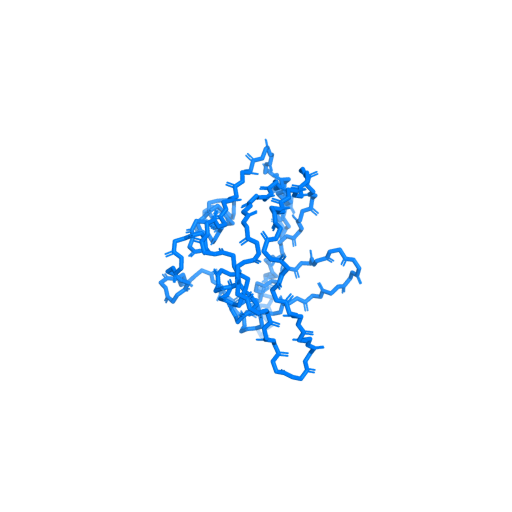69 2.823 1.00 81.88 109 ASP A C 1
ATOM 829 O O . ASP A 1 109 ? -10.384 5.528 1.616 1.00 81.88 109 ASP A O 1
ATOM 833 N N . PHE A 1 110 ? -10.594 4.906 3.780 1.00 77.62 110 PHE A N 1
ATOM 834 C CA . PHE A 1 110 ? -11.181 3.590 3.582 1.00 77.62 110 PHE A CA 1
ATOM 835 C C . PHE A 1 110 ? -12.609 3.609 4.121 1.00 77.62 110 PHE A C 1
ATOM 837 O O . PHE A 1 110 ? -12.833 3.914 5.295 1.00 77.62 110 PHE A O 1
ATOM 844 N N . LEU A 1 111 ? -13.579 3.314 3.262 1.00 76.75 111 LEU A N 1
ATOM 845 C CA . LEU A 1 111 ? -14.998 3.334 3.609 1.00 76.75 111 LEU A CA 1
ATOM 846 C C . LEU A 1 111 ? -15.542 1.908 3.702 1.00 76.75 111 LEU A C 1
ATOM 848 O O . LEU A 1 111 ? -15.330 1.091 2.807 1.00 76.75 111 LEU A O 1
ATOM 852 N N . PHE A 1 112 ? -16.275 1.651 4.781 1.00 70.19 112 PHE A N 1
ATOM 853 C CA . PHE A 1 112 ? -16.957 0.402 5.097 1.00 70.19 112 PHE A CA 1
ATOM 854 C C . PHE A 1 112 ? -18.465 0.668 5.106 1.00 70.19 112 PHE A C 1
ATOM 856 O O . PHE A 1 112 ? -19.022 0.977 6.155 1.00 70.19 112 PHE A O 1
ATOM 863 N N . LEU A 1 113 ? -19.134 0.618 3.952 1.00 60.69 113 LEU A N 1
ATOM 864 C CA . LEU A 1 113 ? -20.575 0.892 3.912 1.00 60.69 113 LEU A CA 1
ATOM 865 C C . LEU A 1 113 ? -21.350 -0.249 4.592 1.00 60.69 113 LEU A C 1
ATOM 867 O O . LEU A 1 113 ? -21.226 -1.411 4.205 1.00 60.69 113 LEU A O 1
ATOM 871 N N . LEU A 1 114 ? -22.148 0.085 5.611 1.00 43.69 114 LEU A N 1
ATOM 872 C CA . LEU A 1 114 ? -23.084 -0.844 6.246 1.00 43.69 114 LEU A CA 1
ATOM 873 C C . LEU A 1 114 ? -24.225 -1.187 5.279 1.00 43.69 114 LEU A C 1
ATOM 875 O O . LEU A 1 114 ? -24.898 -0.296 4.760 1.00 43.69 114 LEU A O 1
ATOM 879 N N . ASN A 1 115 ? -24.500 -2.483 5.106 1.00 39.59 115 ASN A N 1
ATOM 880 C CA . ASN A 1 115 ? -25.743 -2.946 4.496 1.00 39.59 115 ASN A CA 1
ATOM 881 C C . ASN A 1 115 ? -26.921 -2.489 5.364 1.00 39.59 115 ASN A C 1
ATOM 883 O O . ASN A 1 115 ? -27.192 -3.067 6.419 1.00 39.59 115 ASN A O 1
ATOM 887 N N . ILE A 1 116 ? -27.665 -1.484 4.903 1.00 35.59 116 ILE A N 1
ATOM 888 C CA . ILE A 1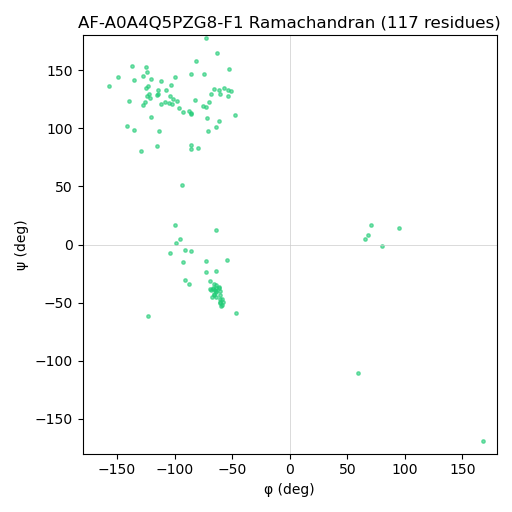 116 ? -29.044 -1.311 5.349 1.00 35.59 116 ILE A CA 1
ATOM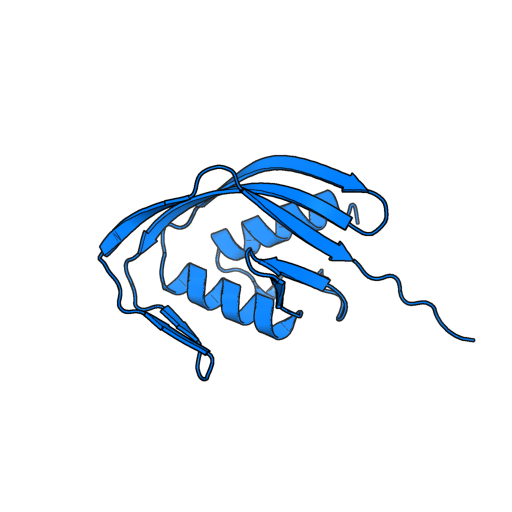 889 C C . ILE A 1 116 ? -29.812 -2.460 4.697 1.00 35.59 116 ILE A C 1
ATOM 891 O O . ILE A 1 116 ? -30.146 -2.407 3.515 1.00 35.59 116 ILE A O 1
ATOM 895 N N . SER A 1 117 ? -30.034 -3.534 5.453 1.00 36.62 117 SER A N 1
ATOM 896 C CA . SER A 1 117 ? -30.991 -4.563 5.056 1.00 36.62 117 SER A CA 1
ATOM 897 C C . SER A 1 117 ? -32.369 -3.910 5.046 1.00 36.62 117 SER A C 1
ATOM 899 O O . SER A 1 117 ? -32.952 -3.672 6.103 1.00 36.62 117 SER A O 1
ATOM 901 N N . ILE A 1 118 ? -32.867 -3.559 3.862 1.00 38.50 118 ILE A N 1
ATOM 902 C CA . ILE A 1 118 ? -34.278 -3.221 3.697 1.00 38.50 118 ILE A CA 1
ATOM 903 C C . ILE A 1 118 ? -35.018 -4.554 3.827 1.00 38.50 118 ILE A C 1
ATOM 905 O O . ILE A 1 118 ? -34.831 -5.448 3.002 1.00 38.50 118 ILE A O 1
ATOM 909 N N . THR A 1 119 ? -35.727 -4.705 4.946 1.00 44.47 119 THR A N 1
ATOM 910 C CA . THR A 1 119 ? -36.603 -5.848 5.241 1.00 44.47 119 THR A CA 1
ATOM 911 C C . THR A 1 119 ? -37.869 -5.764 4.401 1.00 44.47 119 THR A C 1
ATOM 913 O O . THR A 1 119 ? -38.331 -4.621 4.175 1.00 44.47 119 THR A O 1
#

Nearest PDB structures (foldseek):
  8r2e-assembly1_A  TM=7.791E-01  e=6.798E-05  Streptomyces nogalater
  2gey-assembly1_B  TM=7.478E-01  e=5.665E-05  Streptomyces galilaeus
  2gey-assembly3_C-2  TM=7.463E-01  e=1.592E-04  Streptomyces galilaeus
  2gey-assembly3_A  TM=7.513E-01  e=2.435E-04  Streptomyces galilaeus
  8r20-assembly1_B  TM=7.539E-01  e=6.058E-04  Micromonospora